Protein AF-A0A4Z2C1U1-F1 (afdb_monomer_lite)

Secondary structure (DSSP, 8-state):
------SS------PPPSTT----HHHHHHHEEEEEEEEEES-TT-TT---EEEEEEEETTEEEEESSSSTTSSPEEEEE-TT-EEEE-TTSTTEEEEE-SSTT--EEEEE-SSHHHHHHHHHHHHHHHHSPTTEEE-TTSBGGG--GGGGG-TT--EEE-TT-BPPPPHHHHHTT-

Structure (mmCIF, N/CA/C/O backbone):
data_AF-A0A4Z2C1U1-F1
#
_entry.id   AF-A0A4Z2C1U1-F1
#
loop_
_atom_site.group_PDB
_atom_site.id
_atom_site.type_symbol
_atom_site.label_atom_id
_atom_site.label_alt_id
_atom_site.label_comp_id
_atom_site.label_asym_id
_atom_site.label_entity_id
_atom_site.label_seq_id
_atom_site.pdbx_PDB_ins_code
_atom_site.Cartn_x
_atom_site.Cartn_y
_atom_site.Cartn_z
_atom_site.occupancy
_atom_site.B_iso_or_equiv
_atom_site.auth_seq_id
_atom_site.auth_comp_id
_atom_site.auth_asym_id
_atom_site.auth_atom_id
_atom_site.pdbx_PDB_model_num
ATOM 1 N N . MET A 1 1 ? -47.135 -1.973 30.453 1.00 38.72 1 MET A N 1
ATOM 2 C CA . MET A 1 1 ? -47.453 -0.617 30.953 1.00 38.72 1 MET A CA 1
ATOM 3 C C . MET A 1 1 ? -46.207 -0.054 31.611 1.00 38.72 1 MET A C 1
ATOM 5 O O . MET A 1 1 ? -45.598 -0.779 32.382 1.00 38.72 1 MET A O 1
ATOM 9 N N . GLY A 1 2 ? -45.821 1.178 31.271 1.00 34.06 2 GLY A N 1
ATOM 10 C CA . GLY A 1 2 ? -44.668 1.868 31.862 1.00 34.06 2 GLY A CA 1
ATOM 11 C C . GLY A 1 2 ? -43.799 2.594 30.833 1.00 34.06 2 GLY A C 1
ATOM 12 O O . GLY A 1 2 ? -42.614 2.307 30.728 1.00 34.06 2 GLY A O 1
ATOM 13 N N . GLY A 1 3 ? -44.389 3.486 30.031 1.00 31.33 3 GLY A N 1
ATOM 14 C CA . GLY A 1 3 ? -43.639 4.414 29.182 1.00 31.33 3 GLY A CA 1
ATOM 15 C C . GLY A 1 3 ? -43.445 5.735 29.922 1.00 31.33 3 GLY A C 1
ATOM 16 O O . GLY A 1 3 ? -44.428 6.338 30.343 1.00 31.33 3 GLY A O 1
ATOM 17 N N . ILE A 1 4 ? -42.198 6.173 30.093 1.00 37.34 4 ILE A N 1
ATOM 18 C CA . ILE A 1 4 ? -41.885 7.515 30.596 1.00 37.34 4 ILE A CA 1
ATOM 19 C C . ILE A 1 4 ? -41.702 8.423 29.375 1.00 37.34 4 ILE A C 1
ATOM 21 O O . ILE A 1 4 ? -40.728 8.297 28.634 1.00 37.34 4 ILE A O 1
ATOM 25 N N . CYS A 1 5 ? -42.669 9.313 29.151 1.00 32.84 5 CYS A N 1
ATOM 26 C CA . CYS A 1 5 ? -42.566 10.408 28.191 1.00 32.84 5 CYS A CA 1
ATOM 27 C C . CYS A 1 5 ? -41.656 11.511 28.753 1.00 32.84 5 CYS A C 1
ATOM 29 O O . CYS A 1 5 ? -41.824 11.919 29.899 1.00 32.84 5 CYS A O 1
ATOM 31 N N . SER A 1 6 ? -40.746 12.037 27.927 1.00 37.25 6 SER A N 1
ATOM 32 C CA . SER A 1 6 ? -40.061 13.314 28.169 1.00 37.25 6 SER A CA 1
ATOM 33 C C . SER A 1 6 ? -40.437 14.307 27.055 1.00 37.25 6 SER A C 1
ATOM 35 O O . SER A 1 6 ? -40.552 13.887 25.898 1.00 37.25 6 SER A O 1
ATOM 37 N N . PRO A 1 7 ? -40.685 15.595 27.360 1.00 39.44 7 PRO A N 1
ATOM 38 C CA . PRO A 1 7 ? -41.494 16.467 26.519 1.00 39.44 7 PRO A CA 1
ATOM 39 C C . PRO A 1 7 ? -40.648 17.341 25.587 1.00 39.44 7 PRO A C 1
ATOM 41 O O . PRO A 1 7 ? -40.787 18.550 25.616 1.00 39.44 7 PRO A O 1
ATOM 44 N N . HIS A 1 8 ? -39.793 16.769 24.736 1.00 40.97 8 HIS A N 1
ATOM 45 C CA . HIS A 1 8 ? -39.241 17.493 23.581 1.00 40.97 8 HIS A CA 1
ATOM 46 C C . HIS A 1 8 ? -39.009 16.522 22.417 1.00 40.97 8 HIS A C 1
ATOM 48 O O . HIS A 1 8 ? -38.215 15.587 22.501 1.00 40.97 8 HIS A O 1
ATOM 54 N N . GLY A 1 9 ? -39.764 16.729 21.335 1.00 39.53 9 GLY A N 1
ATOM 55 C CA . GLY A 1 9 ? -39.863 15.845 20.176 1.00 39.53 9 GLY A CA 1
ATOM 56 C C . GLY A 1 9 ? -38.604 15.777 19.319 1.00 39.53 9 GLY A C 1
ATOM 57 O O . GLY A 1 9 ? -38.543 16.377 18.250 1.00 39.53 9 GLY A O 1
ATOM 58 N N . GLN A 1 10 ? -37.634 14.963 19.732 1.00 34.34 10 GLN A N 1
ATOM 59 C CA . GLN A 1 10 ? -36.594 14.491 18.827 1.00 34.34 10 GLN A CA 1
ATOM 60 C C . GLN A 1 10 ? -36.245 13.036 19.141 1.00 34.34 10 GLN A C 1
ATOM 62 O O . GLN A 1 10 ? -35.564 12.733 20.120 1.00 34.34 10 GLN A O 1
ATOM 67 N N . GLN A 1 11 ? -36.720 12.116 18.295 1.00 30.92 11 GLN A N 1
ATOM 68 C CA . GLN A 1 11 ? -36.256 10.730 18.275 1.00 30.92 11 GLN A CA 1
ATOM 69 C C . GLN A 1 11 ? -34.765 10.721 17.912 1.00 30.92 11 GLN A C 1
ATOM 71 O O . GLN A 1 11 ? -34.387 10.636 16.745 1.00 30.92 11 GLN A O 1
ATOM 76 N N . ARG A 1 12 ? -33.883 10.795 18.913 1.00 36.25 12 ARG A N 1
ATOM 77 C CA . ARG A 1 12 ? -32.536 10.249 18.752 1.00 36.25 12 ARG A CA 1
ATOM 78 C C . ARG A 1 12 ? -32.680 8.740 18.748 1.00 36.25 12 ARG A C 1
ATOM 80 O O . ARG A 1 12 ? -32.870 8.126 19.794 1.00 36.25 12 ARG A O 1
ATOM 87 N N . ILE A 1 13 ? -32.566 8.149 17.565 1.00 38.00 13 ILE A N 1
ATOM 88 C CA . ILE A 1 13 ? -32.239 6.733 17.431 1.00 38.00 13 ILE A CA 1
ATOM 89 C C . ILE A 1 13 ? -30.833 6.572 18.019 1.00 38.00 13 ILE A C 1
ATOM 91 O O . ILE A 1 13 ? -29.828 6.753 17.332 1.00 38.00 13 ILE A O 1
ATOM 95 N N . TYR A 1 14 ? -30.752 6.290 19.318 1.00 33.12 14 TYR A N 1
ATOM 96 C CA . TYR A 1 14 ? -29.542 5.747 19.913 1.00 33.12 14 TYR A CA 1
ATOM 97 C C . TYR A 1 14 ? -29.357 4.363 19.297 1.00 33.12 14 TYR A C 1
ATOM 99 O O . TYR A 1 14 ? -30.070 3.422 19.641 1.00 33.12 14 TYR A O 1
ATOM 107 N N . ARG A 1 15 ? -28.437 4.243 18.332 1.00 39.38 15 ARG A N 1
ATOM 108 C CA . ARG A 1 15 ? -27.955 2.924 17.916 1.00 39.38 15 ARG A CA 1
ATOM 109 C C . ARG A 1 15 ? -27.355 2.266 19.164 1.00 39.38 15 ARG A C 1
ATOM 111 O O . ARG A 1 15 ? -26.484 2.891 19.775 1.00 39.38 15 ARG A O 1
ATOM 118 N N . PRO A 1 16 ? -27.814 1.069 19.567 1.00 39.47 16 PRO A N 1
ATOM 119 C CA . PRO A 1 16 ? -27.217 0.345 20.679 1.00 39.47 16 PRO A CA 1
ATOM 120 C C . PRO A 1 16 ? -25.711 0.216 20.446 1.00 39.47 16 PRO A C 1
ATOM 122 O O . PRO A 1 16 ? -25.277 -0.063 19.327 1.00 39.47 16 PRO A O 1
ATOM 125 N N . GLY A 1 17 ? -24.944 0.522 21.491 1.00 42.03 17 GLY A N 1
ATOM 126 C CA . GLY A 1 17 ? -23.507 0.738 21.431 1.00 42.03 17 GLY A CA 1
ATOM 127 C C . GLY A 1 17 ? -22.739 -0.3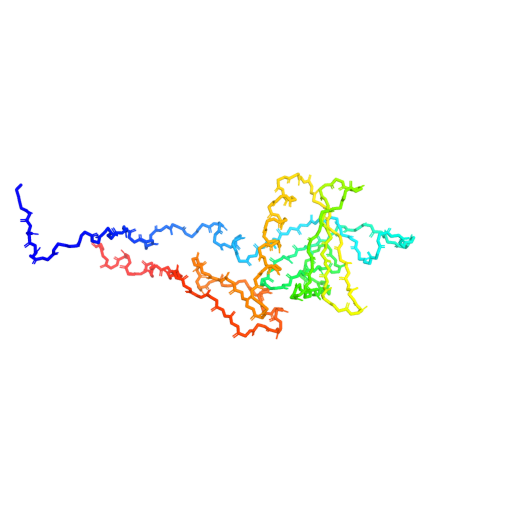99 20.765 1.00 42.03 17 GLY A C 1
ATOM 128 O O . GLY A 1 17 ? -23.010 -1.577 20.967 1.00 42.03 17 GLY A O 1
ATOM 129 N N . GLU A 1 18 ? -21.693 -0.023 20.035 1.00 47.91 18 GLU A N 1
ATOM 130 C CA . GLU A 1 18 ? -20.644 -0.925 19.546 1.00 47.91 18 GLU A CA 1
ATOM 131 C C . GLU A 1 18 ? -19.746 -1.457 20.686 1.00 47.91 18 GLU A C 1
ATOM 133 O O . GLU A 1 18 ? -18.697 -2.044 20.439 1.00 47.91 18 GLU A O 1
ATOM 138 N N . ALA A 1 19 ? -20.151 -1.276 21.946 1.00 42.94 19 ALA A N 1
ATOM 139 C CA . ALA A 1 19 ? -19.503 -1.844 23.117 1.00 42.94 19 ALA A CA 1
ATOM 140 C C . ALA A 1 19 ? -19.968 -3.298 23.290 1.00 42.94 19 ALA A C 1
ATOM 142 O O . ALA A 1 19 ? -20.989 -3.561 23.922 1.00 42.94 19 ALA A O 1
ATOM 143 N N . GLY A 1 20 ? -19.241 -4.242 22.688 1.00 39.19 20 GLY A N 1
ATOM 144 C CA . GLY A 1 20 ? -19.484 -5.675 22.897 1.00 39.19 20 GLY A CA 1
ATOM 145 C C . GLY A 1 20 ? -19.298 -6.584 21.685 1.00 39.19 20 GLY A C 1
ATOM 146 O O . GLY A 1 20 ? -19.520 -7.786 21.807 1.00 39.19 20 GLY A O 1
ATOM 147 N N . LYS A 1 21 ? -18.885 -6.070 20.518 1.00 42.62 21 LYS A N 1
ATOM 148 C CA . LYS A 1 21 ? -18.488 -6.968 19.425 1.00 42.62 21 LYS A CA 1
ATOM 149 C C . LYS A 1 21 ? -17.147 -7.626 19.782 1.00 42.62 21 LYS A C 1
ATOM 151 O O . LYS A 1 21 ? -16.226 -6.904 20.168 1.00 42.62 21 LYS A O 1
ATOM 156 N N . PRO A 1 22 ? -17.023 -8.964 19.686 1.00 42.53 22 PRO A N 1
ATOM 157 C CA . PRO A 1 22 ? -15.759 -9.646 19.931 1.00 42.53 22 PRO A CA 1
ATOM 158 C C . PRO A 1 22 ? -14.682 -9.084 19.004 1.00 42.53 22 PRO A C 1
ATOM 160 O O . PRO A 1 22 ? -14.979 -8.654 17.889 1.00 42.53 22 PRO A O 1
ATOM 163 N N . GLN A 1 23 ? -13.442 -9.084 19.487 1.00 50.53 23 GLN A N 1
ATOM 164 C CA . GLN A 1 23 ? -12.251 -8.660 18.760 1.00 50.53 23 GLN A CA 1
ATOM 165 C C . GLN A 1 23 ? -12.163 -9.436 17.435 1.00 50.53 23 GLN A C 1
ATOM 167 O O . GLN A 1 23 ? -11.704 -10.575 17.400 1.00 50.53 23 GLN A O 1
ATOM 172 N N . SER A 1 24 ? -12.700 -8.870 16.351 1.00 50.03 24 SER A N 1
ATOM 173 C CA . SER A 1 24 ? -12.773 -9.572 15.072 1.00 50.03 24 SER A CA 1
ATOM 174 C C . SER A 1 24 ? -11.470 -9.359 14.308 1.00 50.03 24 SER A C 1
ATOM 176 O O . SER A 1 24 ? -10.895 -8.266 14.317 1.00 50.03 24 SER A O 1
ATOM 178 N N . ILE A 1 25 ? -11.005 -10.408 13.628 1.00 51.59 25 ILE A N 1
ATOM 179 C CA . ILE A 1 25 ? -9.881 -10.375 12.677 1.00 51.59 25 ILE A CA 1
ATOM 180 C C . ILE A 1 25 ? -10.037 -9.199 11.692 1.00 51.59 25 ILE A C 1
ATOM 182 O O . ILE A 1 25 ? -9.052 -8.560 11.328 1.00 51.59 25 ILE A O 1
ATOM 186 N N . GLU A 1 26 ? -11.278 -8.826 11.364 1.00 55.34 26 GLU A N 1
ATOM 187 C CA . GLU A 1 26 ? -11.619 -7.688 10.504 1.00 55.34 26 GLU A CA 1
ATOM 188 C C . GLU A 1 26 ? -11.056 -6.353 11.023 1.00 55.34 26 GLU A C 1
ATOM 190 O O . GLU A 1 26 ? -10.735 -5.476 10.225 1.00 55.34 26 GLU A O 1
ATOM 195 N N . SER A 1 27 ? -10.893 -6.177 12.340 1.00 59.25 27 SER A N 1
ATOM 196 C CA . SER A 1 27 ? -10.304 -4.955 12.907 1.00 59.25 27 SER A CA 1
ATOM 197 C C . SER A 1 27 ? -8.823 -4.794 12.547 1.00 59.25 27 SER A C 1
ATOM 199 O O . SER A 1 27 ? -8.395 -3.688 12.226 1.00 59.25 27 SER A O 1
ATOM 201 N N . SER A 1 28 ? -8.053 -5.889 12.512 1.00 61.41 28 SER A N 1
ATOM 202 C CA . SER A 1 28 ? -6.645 -5.869 12.091 1.00 61.41 28 SER A CA 1
ATOM 203 C C . SER A 1 28 ? -6.523 -5.667 10.579 1.00 61.41 28 SER A C 1
ATOM 205 O O . SER A 1 28 ? -5.704 -4.871 10.116 1.00 61.41 28 SER A O 1
ATOM 207 N N . GLU A 1 29 ? -7.407 -6.312 9.813 1.00 69.06 29 GLU A N 1
ATOM 208 C CA . GLU A 1 29 ? -7.462 -6.209 8.350 1.00 69.06 29 GLU A CA 1
ATOM 209 C C . GLU A 1 29 ? -7.813 -4.803 7.847 1.00 69.06 29 GLU A C 1
ATOM 211 O O . GLU A 1 29 ? -7.470 -4.446 6.720 1.00 69.06 29 GLU A O 1
ATOM 216 N N . ARG A 1 30 ? -8.472 -3.993 8.685 1.00 72.56 30 ARG A N 1
ATOM 217 C CA . ARG A 1 30 ? -8.756 -2.581 8.404 1.00 72.56 30 ARG A CA 1
ATOM 218 C C . ARG A 1 30 ? -7.530 -1.685 8.491 1.00 72.56 30 ARG A C 1
ATOM 220 O O . ARG A 1 30 ? -7.480 -0.682 7.782 1.00 72.56 30 ARG A O 1
ATOM 227 N N . VAL A 1 31 ? -6.571 -2.027 9.352 1.00 79.19 31 VAL A N 1
ATOM 228 C CA . VAL A 1 31 ? -5.385 -1.195 9.605 1.00 79.19 31 VAL A CA 1
ATOM 229 C C . VAL A 1 31 ? -4.204 -1.626 8.739 1.00 79.19 31 VAL A C 1
ATOM 231 O O . VAL A 1 31 ? -3.431 -0.780 8.285 1.00 79.19 31 VAL A O 1
ATOM 234 N N . GLN A 1 32 ? -4.074 -2.929 8.471 1.00 89.94 32 GLN A N 1
ATOM 235 C CA . GLN A 1 32 ? -3.054 -3.452 7.571 1.00 89.94 32 GLN A CA 1
ATOM 236 C C . GLN A 1 32 ? -3.535 -4.655 6.757 1.00 89.94 32 GLN A C 1
ATOM 238 O O . GLN A 1 32 ? -4.313 -5.484 7.224 1.00 89.94 32 GLN A O 1
ATOM 243 N N . LEU A 1 33 ? -2.978 -4.802 5.557 1.00 93.88 33 LEU A N 1
ATOM 244 C CA . LEU A 1 33 ? -2.986 -6.059 4.814 1.00 93.88 33 LEU A CA 1
ATOM 245 C C . LEU A 1 33 ? -1.588 -6.662 4.829 1.00 93.88 33 LEU A C 1
ATOM 247 O O . LEU A 1 33 ? -0.594 -5.941 4.790 1.00 93.88 33 LEU A O 1
ATOM 251 N N . SER A 1 34 ? -1.503 -7.986 4.875 1.00 93.38 34 SER A N 1
ATOM 252 C CA . SER A 1 34 ? -0.234 -8.705 4.925 1.00 93.38 34 SER A CA 1
ATOM 253 C C . SER A 1 34 ? -0.374 -10.055 4.232 1.00 93.38 34 SER A C 1
ATOM 255 O O . SER A 1 34 ? -1.401 -10.713 4.379 1.00 93.38 34 SER A O 1
ATOM 257 N N . GLY A 1 35 ? 0.640 -10.468 3.476 1.00 93.56 35 GLY A N 1
ATOM 258 C CA . GLY A 1 35 ? 0.664 -11.767 2.804 1.00 93.56 35 GLY A CA 1
ATOM 259 C C . GLY A 1 35 ? 1.967 -12.016 2.049 1.00 93.56 35 GLY A C 1
ATOM 260 O O . GLY A 1 35 ? 2.784 -11.111 1.874 1.00 93.56 35 GLY A O 1
ATOM 261 N N . THR A 1 36 ? 2.183 -13.256 1.610 1.00 94.69 36 THR A N 1
ATOM 262 C CA . THR A 1 36 ? 3.387 -13.637 0.862 1.00 94.69 36 THR A CA 1
ATOM 263 C C . THR A 1 36 ? 3.075 -13.801 -0.625 1.00 94.69 36 THR A C 1
ATOM 265 O O . THR A 1 36 ? 2.483 -14.804 -1.028 1.00 94.69 36 THR A O 1
ATOM 268 N N . TYR A 1 37 ? 3.567 -12.877 -1.451 1.00 95.06 37 TYR A N 1
ATOM 269 C CA . TYR A 1 37 ? 3.218 -12.768 -2.873 1.00 95.06 37 TYR A CA 1
ATOM 270 C C . TYR A 1 37 ? 4.447 -12.734 -3.774 1.00 95.06 37 TYR A C 1
ATOM 272 O O . TYR A 1 37 ? 5.569 -12.516 -3.314 1.00 95.06 37 TYR A O 1
ATOM 280 N N . ASN A 1 38 ? 4.242 -12.926 -5.077 1.00 94.06 38 ASN A N 1
ATOM 281 C CA . ASN A 1 38 ? 5.295 -12.706 -6.061 1.00 94.06 38 ASN A CA 1
ATOM 282 C C . ASN A 1 38 ? 5.489 -11.204 -6.279 1.00 94.06 38 ASN A C 1
ATOM 284 O O . ASN A 1 38 ? 4.552 -10.492 -6.636 1.00 94.06 38 ASN A O 1
ATOM 288 N N . VAL A 1 39 ? 6.719 -10.729 -6.091 1.00 93.50 39 VAL A N 1
ATOM 289 C CA . VAL A 1 39 ? 7.075 -9.313 -6.169 1.00 93.50 39 VAL A CA 1
ATOM 290 C C . VAL A 1 39 ? 8.210 -9.093 -7.159 1.00 93.50 39 VAL A C 1
ATOM 292 O O . VAL A 1 39 ? 9.155 -9.882 -7.224 1.00 93.50 39 VAL A O 1
ATOM 295 N N . ARG A 1 40 ? 8.148 -7.988 -7.901 1.00 90.88 40 ARG A N 1
ATOM 296 C CA . ARG A 1 40 ? 9.283 -7.440 -8.659 1.00 90.88 40 ARG A CA 1
ATOM 297 C C . ARG A 1 40 ? 9.422 -5.942 -8.394 1.00 90.88 40 ARG A C 1
ATOM 299 O O . ARG A 1 40 ? 8.422 -5.244 -8.224 1.00 90.88 40 ARG A O 1
ATOM 306 N N . LYS A 1 41 ? 10.658 -5.444 -8.392 1.00 90.38 41 LYS A N 1
ATOM 307 C CA . LYS A 1 41 ? 10.979 -4.017 -8.247 1.00 90.38 41 LYS A CA 1
ATOM 308 C C . LYS A 1 41 ? 11.396 -3.430 -9.595 1.00 90.38 41 LYS A C 1
ATOM 310 O O . LYS A 1 41 ? 12.092 -4.089 -10.355 1.00 90.38 41 LYS A O 1
ATOM 315 N N . GLY A 1 42 ? 11.045 -2.174 -9.852 1.00 85.38 42 GLY A N 1
ATOM 316 C CA . GLY A 1 42 ? 11.490 -1.428 -11.029 1.00 85.38 42 GLY A CA 1
ATOM 317 C C . GLY A 1 42 ? 10.593 -1.635 -12.247 1.00 85.38 42 GLY A C 1
ATOM 318 O O . GLY A 1 42 ? 9.594 -2.340 -12.188 1.00 85.38 42 GLY A O 1
ATOM 319 N N . LYS A 1 43 ? 10.917 -0.979 -13.364 1.00 73.25 43 LYS A N 1
ATOM 320 C CA . LYS A 1 43 ? 10.042 -0.917 -14.547 1.00 73.25 43 LYS A CA 1
ATOM 321 C C . LYS A 1 43 ? 9.872 -2.288 -15.215 1.00 73.25 43 LYS A C 1
ATOM 323 O O . LYS A 1 43 ? 10.836 -3.034 -15.369 1.00 73.25 43 LYS A O 1
ATOM 328 N N . LEU A 1 44 ? 8.659 -2.582 -15.688 1.00 67.19 44 LEU A N 1
ATOM 329 C CA . LEU A 1 44 ? 8.317 -3.852 -16.346 1.00 67.19 44 LEU A CA 1
ATOM 330 C C . LEU A 1 44 ? 9.148 -4.147 -17.614 1.00 67.19 44 LEU A C 1
ATOM 33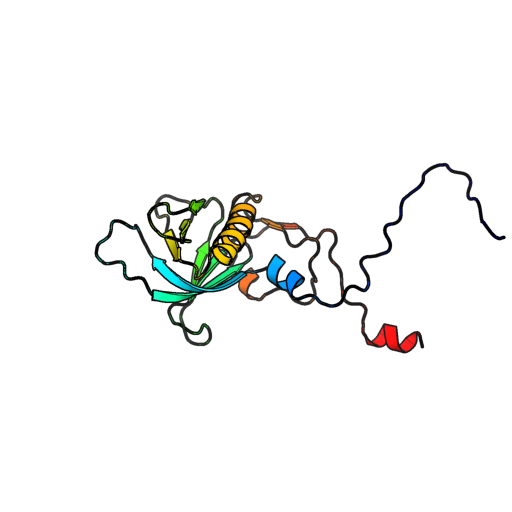2 O O . LEU A 1 44 ? 9.320 -5.302 -17.972 1.00 67.19 44 LEU A O 1
ATOM 336 N N . GLN A 1 45 ? 9.683 -3.120 -18.275 1.00 64.62 45 GLN A N 1
ATOM 337 C CA . GLN A 1 45 ? 10.458 -3.262 -19.515 1.00 64.62 45 GLN A CA 1
ATOM 338 C C . GLN A 1 45 ? 11.937 -3.630 -19.292 1.00 64.62 45 GLN A C 1
ATOM 340 O O . GLN A 1 45 ? 12.663 -3.818 -20.263 1.00 64.62 45 GLN A O 1
ATOM 345 N N . LEU A 1 46 ? 12.411 -3.700 -18.042 1.00 61.84 46 LEU A N 1
ATOM 346 C CA . LEU A 1 46 ? 13.823 -3.965 -17.767 1.00 61.84 46 LEU A CA 1
ATOM 347 C C . LEU A 1 46 ? 14.115 -5.479 -17.752 1.00 61.84 46 LEU A C 1
ATOM 349 O O . LEU A 1 46 ? 13.453 -6.213 -17.014 1.00 61.84 46 LEU A O 1
ATOM 353 N N . PRO A 1 47 ? 15.143 -5.946 -18.487 1.00 55.62 47 PRO A N 1
ATOM 354 C CA . PRO A 1 47 ? 15.432 -7.371 -18.685 1.00 55.62 47 PRO A CA 1
ATOM 355 C C . PRO A 1 47 ? 15.941 -8.108 -17.433 1.00 55.62 47 PRO A C 1
ATOM 357 O O . PRO A 1 47 ? 15.995 -9.332 -17.420 1.00 55.62 47 PRO A O 1
ATOM 360 N N . VAL A 1 48 ? 16.293 -7.386 -16.365 1.00 57.88 48 VAL A N 1
ATOM 361 C CA . VAL A 1 48 ? 16.902 -7.945 -15.140 1.00 57.88 48 VAL A CA 1
ATOM 362 C C . VAL A 1 48 ? 15.853 -8.290 -14.064 1.00 57.88 48 VAL A C 1
ATOM 364 O O . VAL A 1 48 ? 16.170 -8.870 -13.026 1.00 57.88 48 VAL A O 1
ATOM 367 N N . ASN A 1 49 ? 14.577 -7.954 -14.281 1.00 64.44 49 ASN A N 1
ATOM 368 C CA . ASN A 1 49 ? 13.568 -8.016 -13.222 1.00 64.44 49 ASN A CA 1
ATOM 369 C C . ASN A 1 49 ? 12.947 -9.411 -13.067 1.00 64.44 49 ASN A C 1
ATOM 371 O O . ASN A 1 49 ? 12.011 -9.783 -13.774 1.00 64.44 49 ASN A O 1
ATOM 375 N N . ARG A 1 50 ? 13.434 -10.161 -12.072 1.00 81.62 50 ARG A N 1
ATOM 376 C CA . ARG A 1 50 ? 12.898 -11.470 -11.673 1.00 81.62 50 ARG A CA 1
ATOM 377 C C . ARG A 1 50 ? 11.799 -11.334 -10.613 1.00 81.62 50 ARG A C 1
ATOM 379 O O . ARG A 1 50 ? 11.981 -10.668 -9.594 1.00 81.62 50 ARG A O 1
ATOM 386 N N . TRP A 1 51 ? 10.677 -12.018 -10.828 1.00 89.50 51 TRP A N 1
ATOM 387 C CA . TRP A 1 51 ? 9.642 -12.204 -9.810 1.00 89.50 51 TRP A CA 1
ATOM 388 C C . TRP A 1 51 ? 10.160 -13.078 -8.672 1.00 89.50 51 TRP A C 1
ATOM 390 O O . TRP A 1 51 ? 10.727 -14.144 -8.914 1.00 89.50 51 TRP A O 1
ATOM 400 N N . THR A 1 52 ? 9.952 -12.640 -7.434 1.00 91.12 52 THR A N 1
ATOM 401 C CA . THR A 1 52 ? 10.375 -13.397 -6.256 1.00 91.12 52 THR A CA 1
ATOM 402 C C . THR A 1 52 ? 9.303 -13.378 -5.178 1.00 91.12 52 THR A C 1
ATOM 404 O O . THR A 1 52 ? 8.706 -12.336 -4.920 1.00 91.12 52 THR A O 1
ATOM 407 N N . ARG A 1 53 ? 9.076 -14.515 -4.516 1.00 92.31 53 ARG A N 1
ATOM 408 C CA . ARG A 1 53 ? 8.097 -14.625 -3.432 1.00 92.31 53 ARG A CA 1
ATOM 409 C C . ARG A 1 53 ? 8.610 -13.929 -2.163 1.00 92.31 53 ARG A C 1
ATOM 411 O O . ARG A 1 53 ? 9.689 -14.272 -1.669 1.00 92.31 53 ARG A O 1
ATOM 418 N N . ARG A 1 54 ? 7.871 -12.929 -1.673 1.00 93.00 54 ARG A N 1
ATOM 419 C CA . ARG A 1 54 ? 8.236 -12.050 -0.548 1.00 93.00 54 ARG A CA 1
ATOM 420 C C . ARG A 1 54 ? 7.049 -11.793 0.362 1.00 93.00 54 ARG A C 1
ATOM 422 O O . ARG A 1 54 ? 5.917 -11.747 -0.111 1.00 93.00 54 ARG A O 1
ATOM 429 N N . GLN A 1 55 ? 7.327 -11.559 1.642 1.00 93.81 55 GLN A N 1
ATOM 430 C CA . GLN A 1 55 ? 6.345 -10.957 2.533 1.00 93.81 55 GLN A CA 1
ATOM 431 C C . GLN A 1 55 ? 6.085 -9.509 2.107 1.00 93.81 55 GLN A C 1
ATOM 433 O O . GLN A 1 55 ? 7.028 -8.730 1.933 1.00 93.81 55 GLN A O 1
ATOM 438 N N . VAL A 1 56 ? 4.811 -9.164 1.958 1.00 95.56 56 VAL A N 1
ATOM 439 C CA . VAL A 1 56 ? 4.329 -7.832 1.599 1.00 95.56 56 VAL A CA 1
ATOM 440 C C . VAL A 1 56 ? 3.329 -7.386 2.649 1.00 95.56 56 VAL A C 1
ATOM 442 O O . VAL A 1 56 ? 2.456 -8.154 3.047 1.00 95.56 56 VAL A O 1
ATOM 445 N N . ILE A 1 57 ? 3.457 -6.139 3.084 1.00 94.81 57 ILE A N 1
ATOM 446 C CA . ILE A 1 57 ? 2.577 -5.514 4.063 1.00 94.81 57 ILE A CA 1
ATOM 447 C C . ILE A 1 57 ? 2.144 -4.161 3.505 1.00 94.81 57 ILE A C 1
ATOM 449 O O . ILE A 1 57 ? 2.976 -3.383 3.049 1.00 94.81 57 ILE A O 1
ATOM 453 N N . LEU A 1 58 ? 0.851 -3.876 3.541 1.00 94.50 58 LEU A N 1
ATOM 454 C CA . LEU A 1 58 ? 0.289 -2.559 3.268 1.00 94.50 58 LEU A CA 1
ATOM 455 C C . LEU A 1 58 ? -0.248 -2.013 4.588 1.00 94.50 58 LEU A C 1
ATOM 457 O O . LEU A 1 58 ? -1.200 -2.570 5.126 1.00 94.50 58 LEU A O 1
ATOM 461 N N . CYS A 1 59 ? 0.371 -0.965 5.125 1.00 91.88 59 CYS A N 1
ATOM 462 C CA . CYS A 1 59 ? 0.021 -0.415 6.434 1.00 91.88 59 CYS A CA 1
ATOM 463 C C . CYS A 1 59 ? 0.282 1.093 6.469 1.00 91.88 59 CYS A C 1
ATOM 465 O O . CYS A 1 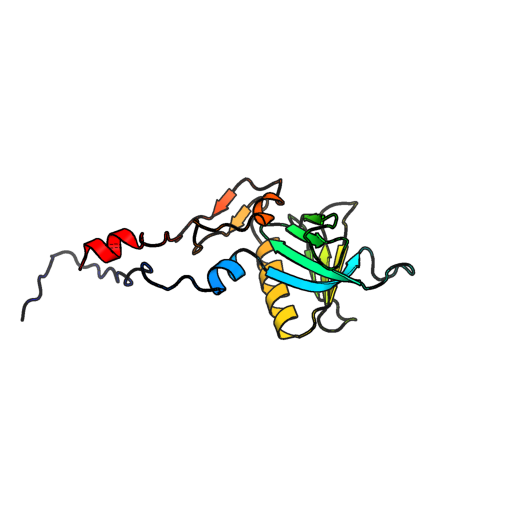59 ? 1.299 1.560 5.955 1.00 91.88 59 CYS A O 1
ATOM 467 N N . GLY A 1 60 ? -0.619 1.854 7.097 1.00 88.75 60 GLY A N 1
ATOM 468 C CA . GLY A 1 60 ? -0.502 3.311 7.175 1.00 88.75 60 GLY A CA 1
ATOM 469 C C . GLY A 1 60 ? -0.544 3.955 5.792 1.00 88.75 60 GLY A C 1
ATOM 470 O O . GLY A 1 60 ? -1.578 3.915 5.135 1.00 88.75 60 GLY A O 1
ATOM 471 N N . THR A 1 61 ? 0.575 4.528 5.355 1.00 89.25 61 THR A N 1
ATOM 472 C CA . THR A 1 61 ? 0.756 5.110 4.012 1.00 89.25 61 THR A CA 1
ATOM 473 C C . THR A 1 61 ? 1.882 4.442 3.224 1.00 89.25 61 THR A C 1
ATOM 475 O O . THR A 1 61 ? 2.397 5.001 2.254 1.00 89.25 61 THR A O 1
ATOM 478 N N . CYS A 1 62 ? 2.285 3.238 3.630 1.00 93.44 62 CYS A N 1
ATOM 479 C CA . CYS A 1 62 ? 3.457 2.557 3.101 1.00 93.44 62 CYS A CA 1
ATOM 480 C C . CYS A 1 62 ? 3.120 1.156 2.582 1.00 93.44 62 CYS A C 1
ATOM 482 O O . CYS A 1 62 ? 2.368 0.398 3.201 1.00 93.44 62 CYS A O 1
ATOM 484 N N . LEU A 1 63 ? 3.765 0.781 1.477 1.00 96.06 63 LEU A N 1
ATOM 485 C CA . LEU A 1 63 ? 3.960 -0.617 1.109 1.00 96.06 63 LEU A CA 1
ATOM 486 C C . LEU A 1 63 ? 5.322 -1.066 1.643 1.00 96.06 63 LEU A C 1
ATOM 488 O O . LEU A 1 63 ? 6.342 -0.439 1.368 1.00 96.06 63 LEU A O 1
ATOM 492 N N . ILE A 1 64 ? 5.356 -2.165 2.378 1.00 95.25 64 ILE A N 1
ATOM 493 C CA . ILE A 1 64 ? 6.566 -2.712 2.978 1.00 95.25 64 ILE A CA 1
ATOM 494 C C . ILE A 1 64 ? 6.808 -4.091 2.371 1.00 95.25 64 ILE A C 1
ATOM 496 O O . ILE A 1 64 ? 5.933 -4.955 2.393 1.00 95.25 64 ILE A O 1
ATOM 500 N N . VAL A 1 65 ? 7.998 -4.302 1.819 1.00 94.50 65 VAL A N 1
ATOM 501 C CA . VAL A 1 65 ? 8.387 -5.552 1.158 1.00 94.50 65 VAL A CA 1
ATOM 502 C C . VAL A 1 65 ? 9.635 -6.096 1.836 1.00 94.50 65 VAL A C 1
ATOM 504 O O . VAL A 1 65 ? 10.665 -5.423 1.873 1.00 94.50 65 VAL A O 1
ATOM 507 N N . SER A 1 66 ? 9.570 -7.316 2.362 1.00 91.06 66 SER A N 1
ATOM 508 C CA . SER A 1 66 ? 10.757 -7.964 2.924 1.00 91.06 66 SER A CA 1
ATOM 509 C C . SER A 1 66 ? 11.757 -8.339 1.828 1.00 91.06 66 SER A C 1
ATOM 511 O O . SER A 1 66 ? 11.373 -8.693 0.713 1.00 91.06 66 SER A O 1
ATOM 513 N N . SER A 1 67 ? 13.055 -8.286 2.130 1.00 80.12 67 SER A N 1
ATOM 514 C CA . SER A 1 67 ? 14.114 -8.747 1.228 1.00 80.12 67 SER A CA 1
ATOM 515 C C . SER A 1 67 ? 14.206 -10.272 1.149 1.00 80.12 67 SER A C 1
ATOM 517 O O . SER A 1 67 ? 14.781 -10.789 0.191 1.00 80.12 67 SER A O 1
ATOM 519 N N . VAL A 1 68 ? 13.649 -10.996 2.126 1.00 72.62 68 VAL A N 1
ATOM 520 C CA . VAL A 1 68 ? 13.632 -12.466 2.197 1.00 72.62 68 VAL A CA 1
ATOM 521 C C . VAL A 1 68 ? 12.196 -12.977 2.380 1.00 72.62 68 VAL A C 1
ATOM 523 O O . VAL A 1 68 ? 11.250 -12.193 2.449 1.00 72.62 68 VAL A O 1
ATOM 526 N N . LYS A 1 69 ? 11.996 -14.299 2.344 1.00 63.94 69 LYS A N 1
ATOM 527 C CA . LYS A 1 69 ? 10.652 -14.902 2.366 1.00 63.94 69 LYS A CA 1
ATOM 528 C C . LYS A 1 69 ? 9.937 -14.697 3.713 1.00 63.94 69 LYS A C 1
ATOM 530 O O . LYS A 1 69 ? 8.736 -14.461 3.704 1.00 63.94 69 LYS A O 1
ATOM 535 N N . GLU A 1 70 ? 10.671 -14.724 4.827 1.00 60.31 70 GLU A N 1
ATOM 536 C CA . GLU A 1 70 ? 10.143 -14.562 6.189 1.00 60.31 70 GLU A CA 1
ATOM 537 C C . GLU A 1 70 ? 10.735 -13.315 6.859 1.00 60.31 70 GLU A C 1
ATOM 539 O O . GLU A 1 70 ? 11.946 -13.115 6.898 1.00 60.31 70 GLU A O 1
ATOM 544 N N . SER A 1 71 ? 9.871 -12.437 7.368 1.00 56.69 71 SER A N 1
ATOM 545 C CA . SER A 1 71 ? 10.213 -11.055 7.732 1.00 56.69 71 SER A CA 1
ATOM 546 C C . SER A 1 71 ? 11.151 -10.893 8.931 1.00 56.69 71 SER A C 1
ATOM 548 O O . SER A 1 71 ? 11.667 -9.799 9.129 1.00 56.69 71 SER A O 1
ATOM 550 N N . GLN A 1 72 ? 11.374 -11.937 9.735 1.00 56.91 72 GLN A N 1
ATOM 551 C CA . GLN A 1 72 ? 12.061 -11.819 11.030 1.00 56.91 72 GLN A CA 1
ATOM 552 C C . GLN A 1 72 ? 13.588 -11.653 10.910 1.00 56.91 72 GLN A C 1
ATOM 554 O O . GLN A 1 72 ? 14.234 -11.268 11.877 1.00 56.91 72 GLN A O 1
ATOM 559 N N . THR A 1 73 ? 14.169 -11.901 9.731 1.00 59.31 73 THR A N 1
ATOM 560 C CA . THR A 1 73 ? 15.631 -11.889 9.521 1.00 59.31 73 THR A CA 1
ATOM 561 C C . THR A 1 73 ? 16.089 -11.042 8.326 1.00 59.31 73 THR A C 1
ATOM 563 O O . THR A 1 73 ? 17.289 -10.901 8.094 1.00 59.31 73 THR A O 1
ATOM 566 N N . GLY A 1 74 ? 15.162 -10.465 7.551 1.00 64.81 74 GLY A N 1
ATOM 567 C CA . GLY A 1 74 ? 15.466 -9.740 6.311 1.00 64.81 74 GLY A CA 1
ATOM 568 C C . GLY A 1 74 ? 15.338 -8.221 6.405 1.00 64.81 74 GLY A C 1
ATOM 569 O O . GLY A 1 74 ? 14.542 -7.687 7.173 1.00 64.81 74 GLY A O 1
ATOM 570 N N . LYS A 1 75 ? 16.069 -7.510 5.539 1.00 83.25 75 LYS A N 1
ATOM 571 C CA . LYS A 1 75 ? 15.923 -6.062 5.345 1.00 83.25 75 LYS A CA 1
ATOM 572 C C . LYS A 1 75 ? 14.533 -5.751 4.789 1.00 83.25 75 LYS A C 1
ATOM 574 O O . LYS A 1 75 ? 14.131 -6.300 3.767 1.00 83.25 75 LYS A O 1
ATOM 579 N N . MET A 1 76 ? 13.818 -4.824 5.413 1.00 89.56 76 MET A N 1
ATOM 580 C CA . MET A 1 76 ? 12.542 -4.340 4.886 1.00 89.56 76 MET A CA 1
ATOM 581 C C . MET A 1 76 ? 12.779 -3.169 3.929 1.00 89.56 76 MET A C 1
ATOM 583 O O . MET A 1 76 ? 13.533 -2.241 4.223 1.00 89.56 76 MET A O 1
ATOM 587 N N . HIS A 1 77 ? 12.131 -3.211 2.770 1.00 92.00 77 HIS A N 1
ATOM 588 C CA . HIS A 1 77 ? 12.044 -2.090 1.847 1.00 92.00 77 HIS A CA 1
ATOM 589 C C . HIS A 1 77 ? 10.721 -1.370 2.070 1.00 92.00 77 HIS A C 1
ATOM 591 O O . HIS A 1 77 ? 9.661 -1.961 1.881 1.00 92.00 77 HIS A O 1
ATOM 597 N N . ILE A 1 78 ? 10.796 -0.099 2.448 1.00 93.69 78 ILE A N 1
ATOM 598 C CA . ILE A 1 78 ? 9.631 0.743 2.715 1.00 93.69 78 ILE A CA 1
ATOM 599 C C . ILE A 1 78 ? 9.423 1.636 1.493 1.00 93.69 78 ILE A C 1
ATOM 601 O O . ILE A 1 78 ? 10.315 2.394 1.112 1.00 93.69 78 ILE A O 1
ATOM 605 N N . LEU A 1 79 ? 8.265 1.506 0.855 1.00 94.62 79 LEU A N 1
ATOM 606 C CA . LEU A 1 79 ? 7.834 2.331 -0.261 1.00 94.62 79 LEU A CA 1
ATOM 607 C C . LEU A 1 79 ? 6.721 3.272 0.227 1.00 94.62 79 LEU A C 1
ATOM 609 O O . LEU A 1 79 ? 5.599 2.802 0.442 1.00 94.62 79 LEU A O 1
ATOM 613 N N . PRO A 1 80 ? 6.992 4.580 0.381 1.00 92.94 80 PRO A N 1
ATOM 614 C CA . PRO A 1 80 ? 5.950 5.541 0.711 1.00 92.94 80 PRO A CA 1
ATOM 615 C C . PRO A 1 80 ? 4.986 5.681 -0.471 1.00 92.94 80 PRO A C 1
ATOM 617 O O . PRO A 1 80 ? 5.407 5.844 -1.619 1.00 92.94 80 PRO A O 1
ATOM 620 N N . LEU A 1 81 ? 3.687 5.613 -0.187 1.00 92.62 81 LEU A N 1
ATOM 621 C CA . LEU A 1 81 ? 2.616 5.740 -1.177 1.00 92.62 81 LEU A CA 1
ATOM 622 C C . LEU A 1 81 ? 1.928 7.111 -1.142 1.00 92.62 81 LEU A C 1
ATOM 624 O O . LEU A 1 81 ? 1.030 7.357 -1.945 1.00 92.62 81 LEU A O 1
ATOM 628 N N . ILE A 1 82 ? 2.345 8.019 -0.256 1.00 88.19 82 ILE A N 1
ATOM 629 C CA . ILE A 1 82 ? 1.835 9.394 -0.224 1.00 88.19 82 ILE A CA 1
ATOM 630 C C . ILE A 1 82 ? 2.146 10.110 -1.536 1.00 88.19 82 ILE A C 1
ATOM 632 O O . ILE A 1 82 ? 3.281 10.113 -2.011 1.00 88.19 82 ILE A O 1
ATOM 636 N N . GLY A 1 83 ? 1.097 10.667 -2.151 1.00 86.81 83 GLY A N 1
ATOM 637 C CA . GLY A 1 83 ? 1.157 11.254 -3.495 1.00 86.81 83 GLY A CA 1
ATOM 638 C C . GLY A 1 83 ? 1.514 10.250 -4.602 1.00 86.81 83 GLY A C 1
ATOM 639 O O . GLY A 1 83 ? 1.768 10.649 -5.739 1.00 86.81 83 GLY A O 1
ATOM 640 N N . GLY A 1 84 ? 1.598 8.964 -4.260 1.00 92.44 84 GLY A N 1
ATOM 641 C CA . GLY A 1 84 ? 1.914 7.865 -5.152 1.00 92.44 84 GLY A CA 1
ATOM 642 C C . GLY A 1 84 ? 0.692 7.370 -5.916 1.00 92.44 84 GLY A C 1
ATOM 643 O O . GLY A 1 84 ? -0.350 8.023 -5.979 1.00 92.44 84 GLY A O 1
ATOM 644 N N . LYS A 1 85 ? 0.828 6.192 -6.527 1.00 94.31 85 LYS A N 1
ATOM 645 C CA . LYS A 1 85 ? -0.225 5.572 -7.340 1.00 94.31 85 LYS A CA 1
ATOM 646 C C . LYS A 1 85 ? -0.315 4.077 -7.087 1.00 94.31 85 LYS A C 1
ATOM 648 O O . LYS A 1 85 ? 0.700 3.418 -6.854 1.00 94.31 85 LYS A O 1
ATOM 653 N N . VAL A 1 86 ? -1.531 3.554 -7.209 1.00 96.31 86 VAL A N 1
ATOM 654 C CA . VAL A 1 86 ? -1.793 2.127 -7.380 1.00 96.31 86 VAL A CA 1
ATOM 655 C C . VAL A 1 86 ? -2.529 1.921 -8.699 1.00 96.31 86 VAL A C 1
ATOM 657 O O . VAL A 1 86 ? -3.496 2.624 -8.980 1.00 96.31 86 VAL A O 1
ATOM 660 N N . GLU A 1 87 ? -2.047 0.998 -9.526 1.00 95.88 87 GLU A N 1
ATOM 661 C CA . GLU A 1 87 ? -2.582 0.757 -10.869 1.00 95.88 87 GLU A CA 1
ATOM 662 C C . GLU A 1 87 ? -2.679 -0.743 -11.156 1.00 95.88 87 GLU A C 1
ATOM 664 O O . GLU A 1 87 ? -1.794 -1.520 -10.794 1.00 95.88 87 GLU A O 1
ATOM 669 N N . GLU A 1 88 ? -3.738 -1.155 -11.848 1.00 95.56 88 GLU A N 1
ATOM 670 C CA . GLU A 1 88 ? -3.887 -2.529 -12.322 1.00 95.56 88 GLU A CA 1
ATOM 671 C C . GLU A 1 88 ? -3.034 -2.782 -13.572 1.00 95.56 88 GLU A C 1
ATOM 673 O O . GLU A 1 88 ? -2.977 -1.980 -14.510 1.00 95.56 88 GLU A O 1
ATOM 678 N N . VAL A 1 89 ? -2.361 -3.932 -13.606 1.00 92.75 89 VAL A N 1
ATOM 679 C CA . VAL A 1 89 ? -1.407 -4.272 -14.663 1.00 92.75 89 VAL A CA 1
ATOM 680 C C . VAL A 1 89 ? -2.061 -5.221 -15.655 1.00 92.75 89 VAL A C 1
ATOM 682 O O . VAL A 1 89 ? -2.003 -6.435 -15.508 1.00 92.75 89 VAL A O 1
ATOM 685 N N . LYS A 1 90 ? -2.606 -4.666 -16.741 1.00 85.19 90 LYS A N 1
ATOM 686 C CA . LYS A 1 90 ? -3.377 -5.411 -17.759 1.00 85.19 90 LYS A CA 1
ATOM 687 C C . LYS A 1 90 ? -2.677 -6.644 -18.354 1.00 85.19 90 LYS A C 1
ATOM 689 O O . LYS A 1 90 ? -3.344 -7.556 -18.821 1.00 85.19 90 LYS A O 1
ATOM 694 N N . LYS A 1 91 ? -1.339 -6.665 -18.389 1.00 82.81 91 LYS A N 1
ATOM 695 C CA . LYS A 1 91 ? -0.544 -7.753 -18.994 1.00 82.81 91 LYS A CA 1
ATOM 696 C C . LYS A 1 91 ? -0.251 -8.923 -18.042 1.00 82.81 91 LYS A C 1
ATOM 698 O O . LYS A 1 91 ? 0.371 -9.889 -18.470 1.00 82.81 91 LYS A O 1
ATOM 703 N N . HIS A 1 92 ? -0.638 -8.835 -16.769 1.00 82.75 92 HIS A N 1
ATOM 704 C CA . HIS A 1 92 ? -0.402 -9.883 -15.777 1.00 82.75 92 HIS A CA 1
ATOM 705 C C . HIS A 1 92 ? -1.668 -10.136 -14.964 1.00 82.75 92 HIS A C 1
ATOM 707 O O . HIS A 1 92 ? -2.256 -9.201 -14.426 1.00 82.75 92 HIS A O 1
ATOM 713 N N . ASN A 1 93 ? -2.054 -11.405 -14.830 1.00 85.81 93 ASN A N 1
ATOM 714 C CA . ASN A 1 93 ? -3.204 -11.772 -14.012 1.00 85.81 93 ASN A CA 1
ATOM 715 C C . ASN A 1 93 ? -2.982 -11.349 -12.559 1.00 85.81 93 ASN A C 1
ATOM 717 O O . ASN A 1 93 ? -1.921 -11.603 -11.984 1.00 85.81 93 ASN A O 1
ATOM 721 N N . HIS A 1 94 ? -4.006 -10.708 -11.991 1.00 94.69 94 HIS A N 1
ATOM 722 C CA . HIS A 1 94 ? -4.077 -10.360 -10.573 1.00 94.69 94 HIS A CA 1
ATOM 723 C C . HIS A 1 94 ? -2.837 -9.585 -10.113 1.00 94.69 94 HIS A C 1
ATOM 725 O O . HIS A 1 94 ? -2.196 -9.948 -9.131 1.00 94.69 94 HIS A O 1
ATOM 731 N N . CYS A 1 95 ? -2.452 -8.546 -10.854 1.00 95.94 95 CYS A N 1
ATOM 732 C CA . CYS A 1 95 ? -1.223 -7.807 -10.601 1.00 95.94 95 CYS A CA 1
ATOM 733 C C . CYS A 1 95 ? -1.495 -6.316 -10.406 1.00 95.94 95 CYS A C 1
ATOM 735 O O . CYS A 1 95 ? -2.078 -5.663 -11.271 1.00 95.94 95 CYS A O 1
ATOM 737 N N . LEU A 1 96 ? -0.967 -5.766 -9.312 1.00 97.50 96 LEU A N 1
ATOM 738 C CA . LEU A 1 96 ? -0.982 -4.332 -9.028 1.00 97.50 96 LEU A CA 1
ATOM 739 C C . LEU A 1 96 ? 0.428 -3.753 -9.109 1.00 97.50 96 LEU A C 1
ATOM 741 O O . LEU A 1 96 ? 1.398 -4.394 -8.701 1.00 97.50 96 LEU A O 1
ATOM 745 N N . ALA A 1 97 ? 0.529 -2.530 -9.618 1.00 96.31 97 ALA A N 1
ATOM 746 C CA . ALA A 1 97 ? 1.711 -1.690 -9.548 1.00 96.31 97 ALA A CA 1
ATOM 747 C C . ALA A 1 97 ? 1.512 -0.633 -8.459 1.00 96.31 97 ALA A C 1
ATOM 749 O O . ALA A 1 97 ? 0.528 0.098 -8.475 1.00 96.31 97 ALA A O 1
ATOM 750 N N . PHE A 1 98 ? 2.464 -0.544 -7.539 1.00 97.19 98 PHE A N 1
ATOM 751 C CA . PHE A 1 98 ? 2.524 0.438 -6.464 1.00 97.19 98 PHE A CA 1
ATOM 752 C C . PHE A 1 98 ? 3.712 1.351 -6.720 1.00 97.19 98 PHE A C 1
ATOM 754 O O . PHE A 1 98 ? 4.840 0.862 -6.793 1.00 97.19 98 PHE A O 1
ATOM 761 N N . SER A 1 99 ? 3.476 2.651 -6.854 1.00 95.56 99 SER A N 1
ATOM 762 C CA . SER A 1 99 ? 4.521 3.626 -7.177 1.00 95.56 99 SER A CA 1
ATOM 763 C C . SER A 1 99 ? 4.567 4.745 -6.149 1.00 95.56 99 SER A C 1
ATOM 765 O O . SER A 1 99 ? 3.525 5.308 -5.815 1.00 95.56 99 SER A O 1
ATOM 767 N N . SER A 1 100 ? 5.767 5.103 -5.690 1.00 93.94 100 SER A N 1
ATOM 768 C CA . SER A 1 100 ? 5.965 6.307 -4.876 1.00 93.94 100 SER A CA 1
ATOM 769 C C . SER A 1 100 ? 5.823 7.577 -5.719 1.00 93.94 100 SER A C 1
ATOM 771 O O . SER A 1 100 ? 5.948 7.540 -6.946 1.00 93.94 100 SER A O 1
ATOM 773 N N . ALA A 1 101 ? 5.611 8.721 -5.075 1.00 91.31 101 ALA A N 1
ATOM 774 C CA . ALA A 1 101 ? 5.650 10.016 -5.749 1.00 91.31 101 ALA A CA 1
ATOM 775 C C . ALA A 1 101 ? 7.081 10.420 -6.171 1.00 91.31 101 ALA A C 1
ATOM 777 O O . ALA A 1 101 ? 8.073 9.913 -5.641 1.00 91.31 101 ALA A O 1
ATOM 778 N N . GLY A 1 102 ? 7.174 11.387 -7.089 1.00 88.31 102 GLY A N 1
ATOM 779 C CA . GLY A 1 102 ? 8.399 12.143 -7.383 1.00 88.31 102 GLY A CA 1
ATOM 780 C C . GLY A 1 102 ? 9.240 11.666 -8.585 1.00 88.31 102 GLY A C 1
ATOM 781 O O . GLY A 1 102 ? 8.962 10.623 -9.177 1.00 88.31 102 GLY A O 1
ATOM 782 N N . PRO A 1 103 ? 10.289 12.428 -8.964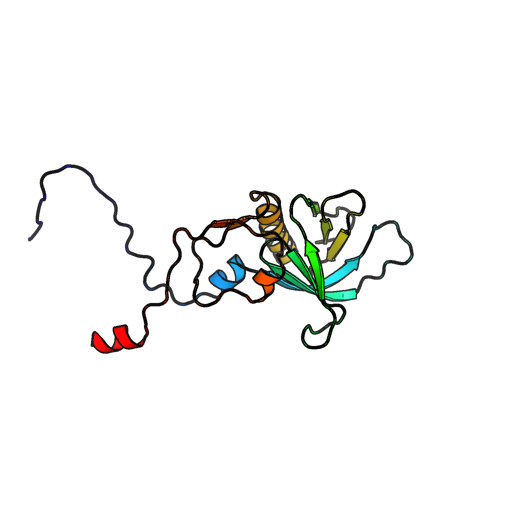 1.00 82.00 103 PRO A N 1
ATOM 783 C CA . PRO A 1 103 ? 11.102 12.172 -10.164 1.00 82.00 103 PRO A CA 1
ATOM 784 C C . PRO A 1 103 ? 11.877 10.847 -10.135 1.00 82.00 103 PRO A C 1
ATOM 786 O O . PRO A 1 103 ? 12.109 10.236 -11.175 1.00 82.00 103 PRO A O 1
ATOM 789 N N . GLN A 1 104 ? 12.251 10.381 -8.941 1.00 86.25 104 GLN A N 1
ATOM 790 C CA . GLN A 1 104 ? 12.908 9.090 -8.709 1.00 86.25 104 GLN A CA 1
ATOM 791 C C . GLN A 1 104 ? 11.917 8.046 -8.174 1.00 86.25 104 GLN A C 1
ATOM 793 O O . GLN A 1 104 ? 12.250 7.248 -7.296 1.00 86.25 104 GLN A O 1
ATOM 798 N N . SER A 1 105 ? 10.680 8.081 -8.684 1.00 89.94 105 SER A N 1
ATOM 799 C CA . SER A 1 105 ? 9.620 7.152 -8.297 1.00 89.94 105 SER A CA 1
ATOM 800 C C . SER A 1 105 ? 10.100 5.703 -8.387 1.00 89.94 105 SER A C 1
ATOM 802 O O . SER A 1 105 ? 10.619 5.248 -9.413 1.00 89.94 105 SER A O 1
ATOM 804 N N . GLN A 1 106 ? 9.929 4.975 -7.286 1.00 92.62 106 GLN A N 1
ATOM 805 C CA . GLN A 1 106 ? 10.150 3.541 -7.241 1.00 92.62 106 GLN A CA 1
ATOM 806 C C . GLN A 1 106 ? 8.811 2.842 -7.431 1.00 92.62 106 GLN A C 1
ATOM 808 O O . GLN A 1 106 ? 7.820 3.215 -6.807 1.00 92.62 106 GLN A O 1
ATOM 813 N N . THR A 1 107 ? 8.802 1.791 -8.247 1.00 94.25 107 THR A N 1
ATOM 814 C CA . THR A 1 107 ? 7.613 0.967 -8.463 1.00 94.25 107 THR A CA 1
ATOM 815 C C . THR A 1 107 ? 7.872 -0.461 -8.016 1.00 94.25 107 THR A C 1
ATOM 817 O O . THR A 1 107 ? 8.885 -1.062 -8.389 1.00 94.25 107 THR A O 1
ATOM 820 N N . TYR A 1 108 ? 6.933 -1.015 -7.261 1.00 95.56 108 TYR A N 1
ATOM 821 C CA . TYR A 1 108 ? 6.833 -2.440 -6.981 1.00 95.56 108 TYR A CA 1
ATOM 822 C C . TYR A 1 108 ? 5.611 -3.008 -7.681 1.00 95.56 108 TYR A C 1
ATOM 824 O O . TYR A 1 108 ? 4.552 -2.390 -7.700 1.00 95.56 108 TYR A O 1
ATOM 832 N N . TYR A 1 109 ? 5.754 -4.201 -8.238 1.00 95.25 109 TYR A N 1
ATOM 833 C CA . TYR A 1 109 ? 4.633 -4.952 -8.775 1.00 95.25 109 TYR A CA 1
ATOM 834 C C . TYR A 1 109 ? 4.417 -6.166 -7.897 1.00 95.25 109 TYR A C 1
ATOM 836 O O . TYR A 1 109 ? 5.380 -6.868 -7.579 1.00 95.25 109 TYR A O 1
ATOM 844 N N . VAL A 1 110 ? 3.165 -6.408 -7.537 1.00 96.69 110 VAL A N 1
ATOM 845 C CA . VAL A 1 110 ? 2.751 -7.526 -6.694 1.00 96.69 110 VAL A CA 1
ATOM 846 C C . VAL A 1 110 ? 1.726 -8.334 -7.471 1.00 96.69 110 VAL A C 1
ATOM 848 O O . VAL A 1 110 ? 0.715 -7.786 -7.909 1.00 96.69 110 VAL A O 1
ATOM 851 N N . SER A 1 111 ? 2.015 -9.617 -7.671 1.00 95.75 111 SER A N 1
ATOM 852 C CA . SER A 1 111 ? 1.110 -10.584 -8.286 1.00 95.75 111 SER A CA 1
ATOM 853 C C . SER A 1 111 ? 0.513 -11.462 -7.191 1.00 95.75 111 SER A C 1
ATOM 855 O O . SER A 1 111 ? 1.248 -12.093 -6.425 1.00 95.75 111 SER A O 1
ATOM 857 N N . PHE A 1 112 ? -0.815 -11.437 -7.108 1.00 96.88 112 PHE A N 1
ATOM 858 C CA . PHE A 1 112 ? -1.614 -12.116 -6.095 1.00 96.88 112 PHE A CA 1
ATOM 859 C C . PHE A 1 112 ? -2.024 -13.511 -6.567 1.00 96.88 112 PHE A C 1
ATOM 861 O O . PHE A 1 112 ? -2.190 -13.744 -7.765 1.00 96.88 112 PHE A O 1
ATOM 868 N N . ASP A 1 113 ? -2.223 -14.423 -5.614 1.00 94.06 113 ASP A N 1
ATOM 869 C CA . ASP A 1 113 ? -2.552 -15.820 -5.910 1.00 94.06 113 ASP A CA 1
ATOM 870 C C . ASP A 1 113 ? -4.018 -15.979 -6.367 1.00 94.06 113 ASP A C 1
ATOM 872 O O . ASP A 1 113 ? -4.369 -16.965 -7.013 1.00 94.06 113 ASP A O 1
ATOM 876 N N . SER A 1 114 ? -4.883 -14.995 -6.078 1.00 95.75 114 SER A N 1
ATOM 877 C CA . SER A 1 114 ? -6.293 -15.010 -6.479 1.00 95.75 114 SER A CA 1
ATOM 878 C C . SER A 1 114 ? -6.844 -13.632 -6.855 1.00 95.75 114 SER A C 1
ATOM 880 O O . SER A 1 114 ? -6.369 -12.585 -6.403 1.00 95.75 114 SER A O 1
ATOM 882 N N . PHE A 1 115 ? -7.927 -13.633 -7.639 1.00 94.44 115 PHE A N 1
ATOM 883 C CA . PHE A 1 115 ? -8.687 -12.423 -7.962 1.00 94.44 115 PHE A CA 1
ATOM 884 C C . PHE A 1 115 ? -9.243 -11.721 -6.714 1.00 94.44 115 PHE A C 1
ATOM 886 O O . PHE A 1 115 ? -9.234 -10.492 -6.639 1.00 94.44 115 PHE A O 1
ATOM 893 N N . THR A 1 116 ? -9.698 -12.488 -5.720 1.00 95.62 116 THR A N 1
ATOM 894 C CA . THR A 1 116 ? -10.259 -11.951 -4.474 1.00 95.62 116 THR A CA 1
ATOM 895 C C . THR A 1 116 ? -9.214 -11.172 -3.683 1.00 95.62 116 THR A C 1
ATOM 897 O O . THR A 1 116 ? -9.491 -10.057 -3.238 1.00 95.62 116 THR A O 1
ATOM 900 N N . GLU A 1 117 ? -8.000 -11.713 -3.550 1.00 95.31 117 GLU A N 1
ATOM 901 C CA . GLU A 1 117 ? -6.894 -11.005 -2.900 1.00 95.31 117 GLU A CA 1
ATOM 902 C C . GLU A 1 117 ? -6.497 -9.758 -3.679 1.00 95.31 117 GLU A C 1
ATOM 904 O O . GLU A 1 117 ? -6.399 -8.684 -3.090 1.00 95.31 117 GLU A O 1
ATOM 909 N N . HIS A 1 118 ? -6.355 -9.870 -4.999 1.00 97.00 118 HIS A N 1
ATOM 910 C CA . HIS A 1 118 ? -6.089 -8.722 -5.859 1.00 97.00 118 HIS A CA 1
ATOM 911 C C . HIS A 1 118 ? -7.105 -7.595 -5.644 1.00 97.00 118 HIS A C 1
ATOM 913 O O . HIS A 1 118 ? -6.725 -6.452 -5.394 1.00 97.00 118 HIS A O 1
ATOM 919 N N . LEU A 1 119 ? -8.401 -7.911 -5.680 1.00 96.25 119 LEU A N 1
ATOM 920 C CA . LEU A 1 119 ? -9.463 -6.926 -5.503 1.00 96.25 119 LEU A CA 1
ATOM 921 C C . LEU A 1 119 ? -9.455 -6.325 -4.091 1.00 96.25 119 LEU A C 1
ATOM 923 O O . LEU A 1 119 ? -9.656 -5.120 -3.925 1.00 96.25 119 LEU A O 1
ATOM 927 N N . ARG A 1 120 ? -9.198 -7.149 -3.069 1.00 94.94 120 ARG A N 1
ATOM 928 C CA . ARG A 1 120 ? -9.080 -6.710 -1.673 1.00 94.94 120 ARG A CA 1
ATOM 929 C C . ARG A 1 120 ? -7.919 -5.733 -1.487 1.00 94.94 120 ARG A C 1
ATOM 931 O O . ARG A 1 120 ? -8.127 -4.660 -0.914 1.00 94.94 120 ARG A O 1
ATOM 938 N N . TRP A 1 121 ? -6.738 -6.081 -1.995 1.00 96.62 121 TRP A N 1
ATOM 939 C CA . TRP A 1 121 ? -5.544 -5.237 -1.955 1.00 96.62 121 TRP A CA 1
ATOM 940 C C . TRP A 1 121 ? -5.729 -3.956 -2.765 1.00 96.62 121 TRP A C 1
ATOM 942 O O . TRP A 1 121 ? -5.411 -2.879 -2.266 1.00 96.62 121 TRP A O 1
ATOM 952 N N . HIS A 1 122 ? -6.320 -4.041 -3.961 1.00 96.44 122 HIS A N 1
ATOM 953 C CA . HIS A 1 122 ? -6.582 -2.875 -4.802 1.00 96.44 122 HIS A CA 1
ATOM 954 C C . HIS A 1 122 ? -7.492 -1.867 -4.098 1.00 96.44 122 HIS A C 1
ATOM 956 O O . HIS A 1 122 ? -7.146 -0.693 -4.018 1.00 96.44 122 HIS A O 1
ATOM 962 N N . ARG A 1 123 ? -8.613 -2.316 -3.512 1.00 94.19 123 ARG A N 1
ATOM 963 C CA . ARG A 1 123 ? -9.543 -1.441 -2.774 1.00 94.19 123 ARG A CA 1
ATOM 964 C C . ARG A 1 123 ? -8.865 -0.725 -1.602 1.00 94.19 123 ARG A C 1
ATOM 966 O O . ARG A 1 123 ? -9.062 0.476 -1.435 1.00 94.19 123 ARG A O 1
ATOM 973 N N . HIS A 1 124 ? -8.062 -1.439 -0.810 1.00 92.44 124 HIS A N 1
ATOM 974 C CA . HIS A 1 124 ? -7.362 -0.847 0.339 1.00 92.44 124 HIS A CA 1
ATOM 975 C C . HIS A 1 124 ? -6.291 0.148 -0.101 1.00 92.44 124 HIS A C 1
ATOM 977 O O . HIS A 1 124 ? -6.231 1.260 0.419 1.00 92.44 124 HIS A O 1
ATOM 983 N N . ALA A 1 125 ? -5.482 -0.226 -1.090 1.00 94.31 125 ALA A N 1
ATOM 984 C CA . ALA A 1 125 ? -4.442 0.636 -1.629 1.00 94.31 125 ALA A CA 1
ATOM 985 C C . ALA A 1 125 ? -5.026 1.891 -2.287 1.00 94.31 125 ALA A C 1
ATOM 987 O O . ALA A 1 125 ? -4.535 2.986 -2.039 1.00 94.31 125 ALA A O 1
ATOM 988 N N . ALA A 1 126 ? -6.103 1.749 -3.066 1.00 93.00 126 ALA A N 1
ATOM 989 C CA . ALA A 1 126 ? -6.788 2.866 -3.708 1.00 93.00 126 ALA A CA 1
ATOM 990 C C . ALA A 1 126 ? -7.353 3.834 -2.664 1.00 93.00 126 ALA A C 1
ATOM 992 O O . ALA A 1 126 ? -7.131 5.041 -2.762 1.00 93.00 126 ALA A O 1
ATOM 993 N N . LYS A 1 127 ? -8.001 3.306 -1.610 1.00 89.25 127 LYS A N 1
ATOM 994 C CA . LYS A 1 127 ? -8.434 4.119 -0.467 1.00 89.25 127 LYS A CA 1
ATOM 995 C C . LYS A 1 127 ? -7.240 4.866 0.128 1.00 89.25 127 LYS A C 1
ATOM 997 O O . LYS A 1 127 ? -7.326 6.075 0.291 1.00 89.25 127 LYS A O 1
ATOM 1002 N N . MET A 1 128 ? -6.140 4.175 0.419 1.00 87.56 128 MET A N 1
ATOM 1003 C CA . MET A 1 128 ? -4.943 4.750 1.041 1.00 87.56 128 MET A CA 1
ATOM 1004 C C . MET A 1 128 ? -4.330 5.892 0.220 1.00 87.56 128 MET A C 1
ATOM 1006 O O . MET A 1 128 ? -4.126 6.971 0.764 1.00 87.56 128 MET A O 1
ATOM 1010 N N . VAL A 1 129 ? -4.088 5.703 -1.082 1.00 89.44 129 VAL A N 1
ATOM 1011 C CA . VAL A 1 129 ? -3.478 6.752 -1.926 1.00 89.44 129 VAL A CA 1
ATOM 1012 C C . VAL A 1 129 ? -4.411 7.938 -2.183 1.00 89.44 129 VAL A C 1
ATOM 1014 O O . VAL A 1 129 ? -3.941 9.024 -2.505 1.00 89.44 129 VAL A O 1
ATOM 1017 N N . SER A 1 130 ? -5.727 7.742 -2.033 1.00 88.00 130 SER A N 1
ATOM 1018 C CA . SER A 1 130 ? -6.732 8.808 -2.146 1.00 88.00 130 SER A CA 1
ATOM 1019 C C . SER A 1 130 ? -6.925 9.624 -0.862 1.00 88.00 130 SER A C 1
ATOM 1021 O O . SER A 1 130 ? -7.615 10.643 -0.885 1.00 88.00 130 SER A O 1
ATOM 1023 N N . GLN A 1 131 ? -6.355 9.182 0.266 1.00 84.38 131 GLN A N 1
ATOM 1024 C CA . GLN A 1 131 ? -6.459 9.917 1.524 1.00 84.38 131 GLN A CA 1
ATOM 1025 C C . GLN A 1 131 ? -5.700 11.241 1.455 1.00 84.38 131 GLN A C 1
ATOM 1027 O O . GLN A 1 131 ? -4.798 11.449 0.640 1.00 84.38 131 GLN A O 1
ATOM 1032 N N . ARG A 1 132 ? -6.070 12.154 2.359 1.00 85.25 132 ARG A N 1
ATOM 1033 C CA . ARG A 1 132 ? -5.326 13.394 2.562 1.00 85.25 132 ARG A CA 1
ATOM 1034 C C . ARG A 1 132 ? -3.860 13.054 2.831 1.00 85.25 132 ARG A C 1
ATOM 1036 O O . ARG A 1 132 ? -3.562 12.196 3.657 1.00 85.25 132 ARG A O 1
ATOM 1043 N N . ILE A 1 133 ? -2.969 13.769 2.150 1.00 84.75 133 ILE A N 1
ATOM 1044 C CA . ILE A 1 133 ? -1.519 13.675 2.343 1.00 84.75 133 ILE A CA 1
ATOM 1045 C C . ILE A 1 133 ? -1.192 13.734 3.841 1.00 84.75 133 ILE A C 1
ATOM 1047 O O . ILE A 1 133 ? -1.772 14.540 4.575 1.00 84.75 133 ILE A O 1
ATOM 1051 N N . ASN A 1 134 ? -0.264 12.878 4.273 1.00 86.00 134 ASN A N 1
ATOM 1052 C CA . ASN A 1 134 ? 0.215 12.784 5.653 1.00 86.00 134 ASN A CA 1
ATOM 1053 C C . ASN A 1 134 ? -0.871 12.401 6.673 1.00 86.00 134 ASN A C 1
ATOM 1055 O O . ASN A 1 134 ? -0.743 12.712 7.863 1.00 86.00 134 ASN A O 1
ATOM 1059 N N . SER A 1 135 ? -1.946 11.747 6.222 1.00 86.69 135 SER A N 1
ATOM 1060 C CA . SER A 1 135 ? -3.027 11.287 7.083 1.00 86.69 135 SER A CA 1
ATOM 1061 C C . SER A 1 135 ? -3.312 9.800 6.931 1.00 86.69 135 SER A C 1
ATOM 1063 O O . SER A 1 135 ? -3.208 9.255 5.836 1.00 86.69 135 SER A O 1
ATOM 1065 N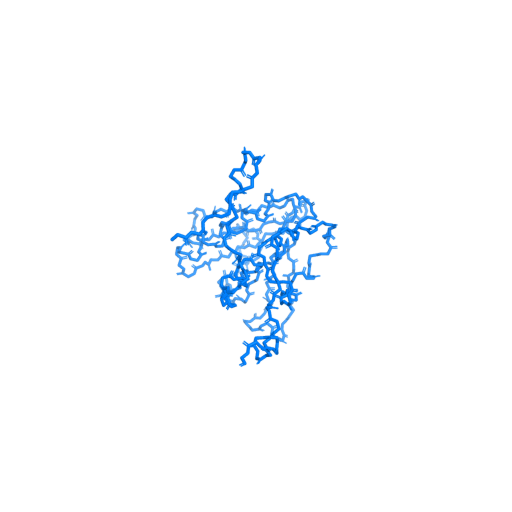 N . VAL A 1 136 ? -3.696 9.164 8.041 1.00 88.12 136 VAL A N 1
ATOM 1066 C CA . VAL A 1 136 ? -4.214 7.791 8.058 1.00 88.12 136 VAL A CA 1
ATOM 1067 C C . VAL A 1 136 ? -5.573 7.760 8.737 1.00 88.12 136 VAL A C 1
ATOM 1069 O O . VAL A 1 136 ? -5.769 8.297 9.833 1.00 88.12 136 VAL A O 1
ATOM 1072 N N . ASP A 1 137 ? -6.510 7.086 8.079 1.00 86.19 137 ASP A N 1
ATOM 1073 C CA . ASP A 1 137 ? -7.813 6.762 8.637 1.00 86.19 137 ASP A CA 1
ATOM 1074 C C . ASP A 1 137 ? -7.759 5.523 9.541 1.00 86.19 137 ASP A C 1
ATOM 1076 O O . ASP A 1 137 ? -7.748 4.396 9.049 1.00 86.19 137 ASP A O 1
ATOM 1080 N N . LEU A 1 138 ? -7.748 5.749 10.857 1.00 86.50 138 LEU A N 1
ATOM 1081 C CA . LEU A 1 138 ? -7.820 4.719 11.899 1.00 86.50 138 LEU A CA 1
ATOM 1082 C C . LEU A 1 138 ? -9.173 4.749 12.619 1.00 86.50 138 LEU A C 1
ATOM 1084 O O . LEU A 1 138 ? -9.248 4.358 13.780 1.00 86.50 138 LEU A O 1
ATOM 1088 N N . SER A 1 139 ? -10.223 5.273 11.979 1.00 84.31 139 SER A N 1
ATOM 1089 C CA . SER A 1 139 ? -11.558 5.299 12.575 1.00 84.31 139 SER A CA 1
ATOM 1090 C C . SER A 1 139 ? -12.164 3.899 12.657 1.00 84.31 139 SER A C 1
ATOM 1092 O O . SER A 1 139 ? -11.845 3.018 11.852 1.00 84.31 139 SER A O 1
ATOM 1094 N N . CYS A 1 140 ? -13.060 3.683 13.622 1.00 80.12 140 CYS A N 1
ATOM 1095 C CA . CYS A 1 140 ? -13.697 2.385 13.859 1.00 80.12 140 CYS A CA 1
ATOM 1096 C C . CYS A 1 140 ? -12.694 1.224 14.057 1.00 80.12 140 CYS A C 1
ATOM 1098 O O . CYS A 1 140 ? -12.957 0.098 13.617 1.00 80.12 140 CYS A O 1
ATOM 1100 N N . CYS A 1 141 ? -11.545 1.503 14.673 1.00 79.19 141 CYS A N 1
ATOM 1101 C CA . CYS A 1 141 ? -10.499 0.540 15.010 1.00 79.19 141 CYS A CA 1
ATOM 1102 C C . CYS A 1 141 ? -10.346 0.407 16.536 1.00 79.19 141 CYS A C 1
ATOM 1104 O O . CYS A 1 141 ? -10.668 1.324 17.296 1.00 79.19 141 CYS A O 1
ATOM 1106 N N . SER A 1 142 ? -9.816 -0.736 16.981 1.00 79.31 142 SER A N 1
ATOM 1107 C CA . SER A 1 142 ? -9.339 -0.887 18.358 1.00 79.31 142 SER A CA 1
ATOM 1108 C C . SER A 1 142 ? -7.995 -0.173 18.498 1.00 79.31 142 SER A C 1
ATOM 1110 O O . SER A 1 142 ? -7.052 -0.478 17.767 1.00 79.31 142 SER A O 1
ATOM 1112 N N . LEU A 1 143 ? -7.901 0.780 19.426 1.00 74.50 143 LEU A N 1
ATOM 1113 C CA . LEU A 1 143 ? -6.657 1.526 19.668 1.00 74.50 143 LEU A CA 1
ATOM 1114 C C . LEU A 1 143 ? -5.658 0.782 20.556 1.00 74.50 143 LEU A C 1
ATOM 1116 O O . LEU A 1 143 ? -4.500 1.181 20.634 1.00 74.50 143 LEU A O 1
ATOM 1120 N N . GLU A 1 144 ? -6.080 -0.307 21.195 1.00 76.12 144 GLU A N 1
ATOM 1121 C CA . GLU A 1 144 ? -5.229 -1.109 22.082 1.00 76.12 144 GLU A CA 1
ATOM 1122 C C . GLU A 1 144 ? -4.183 -1.925 21.314 1.00 76.12 144 GLU A C 1
ATOM 1124 O O . GLU A 1 144 ? -3.173 -2.330 21.884 1.00 76.12 144 GLU A O 1
ATOM 1129 N N . GLN A 1 145 ? -4.410 -2.176 20.022 1.00 72.50 145 GLN A N 1
ATOM 1130 C CA . GLN A 1 145 ? -3.565 -3.046 19.205 1.00 72.50 145 GLN A CA 1
ATOM 1131 C C . GLN A 1 145 ? -3.328 -2.452 17.815 1.00 72.50 145 GLN A C 1
ATOM 1133 O O . GLN A 1 145 ? -3.779 -2.983 16.798 1.00 72.50 145 GLN A O 1
ATOM 1138 N N . LEU A 1 146 ? -2.595 -1.338 17.756 1.00 80.19 146 LEU A N 1
ATOM 1139 C CA . LEU A 1 146 ? -2.114 -0.813 16.480 1.00 80.19 146 LEU A CA 1
ATOM 1140 C C . LEU A 1 146 ? -0.922 -1.643 15.970 1.00 80.19 146 LEU A C 1
ATOM 1142 O O . LEU A 1 146 ? -0.014 -1.957 16.743 1.00 80.19 146 LEU A O 1
ATOM 1146 N N . PRO A 1 147 ? -0.882 -1.993 14.671 1.00 83.94 147 PRO A N 1
ATOM 1147 C CA . PRO A 1 147 ? 0.223 -2.758 14.119 1.00 83.94 147 PRO A CA 1
ATOM 1148 C C . PRO A 1 147 ? 1.519 -1.930 14.146 1.00 83.94 147 PRO A C 1
ATOM 1150 O O . PRO A 1 147 ? 1.514 -0.788 13.676 1.00 83.94 147 PRO A O 1
ATOM 1153 N N . PRO A 1 148 ? 2.658 -2.504 14.584 1.00 87.25 148 PRO A N 1
ATOM 1154 C CA . PRO A 1 148 ? 3.948 -1.804 14.595 1.00 87.25 148 PRO A CA 1
ATOM 1155 C C . PRO A 1 148 ? 4.366 -1.265 13.220 1.00 87.25 148 PRO A C 1
ATOM 1157 O O . PRO A 1 148 ? 5.085 -0.276 13.117 1.00 87.25 148 PRO A O 1
ATOM 1160 N N . ASN A 1 149 ? 3.873 -1.881 12.143 1.00 89.69 149 ASN A N 1
ATOM 1161 C CA . ASN A 1 149 ? 4.151 -1.455 10.774 1.00 89.69 149 ASN A CA 1
ATOM 1162 C C . ASN A 1 149 ? 3.642 -0.038 10.456 1.00 89.69 149 ASN A C 1
ATOM 1164 O O . ASN A 1 149 ? 4.122 0.579 9.506 1.00 89.69 149 ASN A O 1
ATOM 1168 N N . LEU A 1 150 ? 2.702 0.498 11.242 1.00 88.12 150 LEU A N 1
ATOM 1169 C CA . LEU A 1 150 ? 2.213 1.867 11.092 1.00 88.12 150 LEU A CA 1
ATOM 1170 C C . LEU A 1 150 ? 3.348 2.891 11.254 1.00 88.12 150 LEU A C 1
ATOM 1172 O O . LEU A 1 150 ? 3.380 3.884 10.530 1.00 88.12 150 LEU A O 1
ATOM 1176 N N . PHE A 1 151 ? 4.322 2.604 12.124 1.00 87.31 151 PHE A N 1
ATOM 1177 C CA . PHE A 1 151 ? 5.446 3.493 12.427 1.00 87.31 151 PHE A CA 1
ATOM 1178 C C . PHE A 1 151 ? 6.485 3.599 11.299 1.00 87.31 151 PHE A C 1
ATOM 1180 O O . PHE A 1 151 ? 7.371 4.447 11.365 1.00 87.31 151 PHE A O 1
ATOM 1187 N N . TYR A 1 152 ? 6.375 2.795 10.234 1.00 88.75 152 TYR A N 1
ATOM 1188 C CA . TYR A 1 152 ? 7.180 2.995 9.023 1.00 88.75 152 TYR A CA 1
ATOM 1189 C C . TYR A 1 152 ? 6.716 4.189 8.179 1.00 88.75 152 TYR A C 1
ATOM 1191 O O . TYR A 1 152 ? 7.454 4.637 7.302 1.00 88.75 152 TYR A O 1
ATOM 1199 N N . SER A 1 153 ? 5.520 4.716 8.446 1.00 85.81 153 SER A N 1
ATOM 1200 C CA . SER A 1 153 ? 4.989 5.911 7.789 1.00 85.81 153 SER A CA 1
ATOM 1201 C C . SER A 1 153 ? 5.566 7.164 8.461 1.00 85.81 153 SER A C 1
ATOM 1203 O O . SER A 1 153 ? 5.032 7.650 9.455 1.00 85.81 153 SER A O 1
ATOM 1205 N N . GLN A 1 154 ? 6.706 7.646 7.962 1.00 82.25 154 GLN A N 1
ATOM 1206 C CA . GLN A 1 154 ? 7.516 8.685 8.625 1.00 82.25 154 GLN A CA 1
ATOM 1207 C C . GLN A 1 154 ? 6.954 10.110 8.513 1.00 82.25 154 GLN A C 1
ATOM 1209 O O . GLN A 1 154 ? 7.400 11.010 9.216 1.00 82.25 154 GLN A O 1
ATOM 1214 N N . ASP A 1 155 ? 5.996 10.329 7.625 1.00 79.38 155 ASP A N 1
ATOM 1215 C CA . ASP A 1 155 ? 5.448 11.634 7.261 1.00 79.38 155 ASP A CA 1
ATOM 1216 C C . ASP A 1 155 ? 4.031 11.869 7.801 1.00 79.38 155 ASP A C 1
ATOM 1218 O O . ASP A 1 155 ? 3.406 12.883 7.490 1.00 79.38 155 ASP A O 1
ATOM 1222 N N . LEU A 1 156 ? 3.510 10.966 8.639 1.00 84.81 156 LEU A N 1
ATOM 1223 C CA . LEU A 1 156 ? 2.182 11.116 9.228 1.00 84.81 156 LEU A CA 1
ATOM 1224 C C . LEU A 1 156 ? 2.123 12.297 10.198 1.00 84.81 156 LEU A C 1
ATOM 1226 O O . LEU A 1 156 ? 2.887 12.389 11.152 1.00 84.81 156 LEU A O 1
ATOM 1230 N N . THR A 1 157 ? 1.144 13.171 9.980 1.00 87.69 157 THR A N 1
ATOM 1231 C CA . THR A 1 157 ? 0.859 14.331 10.842 1.00 87.69 157 THR A CA 1
ATOM 1232 C C . THR A 1 157 ? -0.579 14.336 11.359 1.00 87.69 157 THR A C 1
ATOM 1234 O O . THR A 1 157 ? -0.874 15.030 12.326 1.00 87.69 157 THR A O 1
ATOM 1237 N N . HIS A 1 158 ? -1.481 13.564 10.740 1.00 88.75 158 HIS A N 1
ATOM 1238 C CA . HIS A 1 158 ? -2.904 13.547 11.081 1.00 88.75 158 HIS A CA 1
ATOM 1239 C C . HIS A 1 158 ? -3.451 12.117 11.169 1.00 88.75 158 HIS A C 1
ATOM 1241 O O . HIS A 1 158 ? -3.455 11.383 10.183 1.00 88.75 158 HIS A O 1
ATOM 1247 N N . LEU A 1 159 ? -4.014 11.738 12.314 1.00 88.75 159 LEU A N 1
ATOM 1248 C CA . LEU A 1 159 ? -4.710 10.460 12.484 1.00 88.75 159 LEU A CA 1
ATOM 1249 C C . LEU A 1 159 ? -6.206 10.711 12.673 1.00 88.75 159 LEU A C 1
ATOM 1251 O O . LEU A 1 159 ? -6.605 11.477 13.550 1.00 88.75 159 LEU A O 1
ATOM 1255 N N . ASN A 1 160 ? -7.050 10.063 11.870 1.00 87.38 160 ASN A N 1
ATOM 1256 C CA . ASN A 1 160 ? -8.486 10.054 12.141 1.00 87.38 160 ASN A CA 1
ATOM 1257 C C . ASN A 1 160 ? -8.792 8.967 13.173 1.00 87.38 160 ASN A C 1
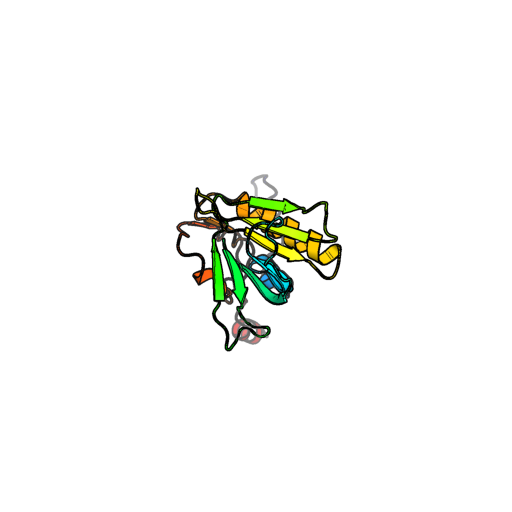ATOM 1259 O O . ASN A 1 160 ? -8.679 7.786 12.863 1.00 87.38 160 ASN A O 1
ATOM 1263 N N . LEU A 1 161 ? -9.202 9.370 14.377 1.00 87.56 161 LEU A N 1
ATOM 1264 C CA . LEU A 1 161 ? -9.485 8.466 15.498 1.00 87.56 161 LEU A CA 1
ATOM 1265 C C . LEU A 1 161 ? -10.982 8.385 15.853 1.00 87.56 161 LEU A C 1
ATOM 1267 O O . LEU A 1 161 ? -11.354 7.999 16.961 1.00 87.56 161 LEU A O 1
ATOM 1271 N N . LYS A 1 162 ? -11.863 8.812 14.941 1.00 85.75 162 LYS A N 1
ATOM 1272 C CA . LYS A 1 162 ? -13.311 8.835 15.191 1.00 85.75 162 LYS A CA 1
ATOM 1273 C C . LYS A 1 162 ? -13.873 7.426 15.373 1.00 85.75 162 LYS A C 1
ATOM 1275 O O . LYS A 1 162 ? -13.436 6.491 14.716 1.00 85.75 162 LYS A O 1
ATOM 1280 N N . HIS A 1 163 ? -14.902 7.296 16.210 1.00 83.44 163 HIS A N 1
ATOM 1281 C CA . HIS A 1 163 ? -15.649 6.043 16.402 1.00 83.44 163 HIS A CA 1
ATOM 1282 C C . HIS A 1 163 ? -14.780 4.839 16.791 1.00 83.44 163 HIS A C 1
ATOM 1284 O O . HIS A 1 163 ? -15.135 3.699 16.512 1.00 83.44 163 HIS A O 1
ATOM 1290 N N . ASN A 1 164 ? -13.629 5.090 17.411 1.00 82.88 164 ASN A N 1
ATOM 1291 C CA . ASN A 1 164 ? -12.805 4.030 17.959 1.00 82.88 164 ASN A CA 1
ATOM 1292 C C . ASN A 1 164 ? -13.418 3.473 19.234 1.00 82.88 164 ASN A C 1
ATOM 1294 O O . ASN A 1 164 ? -14.188 4.143 19.923 1.00 82.88 164 ASN A O 1
ATOM 1298 N N . PHE A 1 165 ? -13.059 2.234 19.532 1.00 76.44 165 PHE A N 1
ATOM 1299 C CA . PHE A 1 165 ? -13.538 1.520 20.699 1.00 76.44 165 PHE A CA 1
ATOM 1300 C C . PHE A 1 165 ? -12.351 0.963 21.478 1.00 76.44 165 PHE A C 1
ATOM 1302 O O . PHE A 1 165 ? -11.318 0.597 20.911 1.00 76.44 165 PHE A O 1
ATOM 1309 N N . LEU A 1 166 ? -12.516 0.925 22.794 1.00 73.25 166 LEU A N 1
ATOM 1310 C CA . LEU A 1 166 ? -11.644 0.206 23.710 1.00 73.25 166 LEU A CA 1
ATOM 1311 C C . LEU A 1 166 ? -12.368 -1.075 24.113 1.00 73.25 166 LEU A C 1
ATOM 1313 O O . LEU A 1 166 ? -13.605 -1.103 24.153 1.00 73.25 166 LEU A O 1
ATOM 1317 N N . SER A 1 167 ? -11.618 -2.144 24.355 1.00 67.56 167 SER A N 1
ATOM 1318 C CA . SER A 1 167 ? -12.222 -3.346 24.905 1.00 67.56 167 SER A CA 1
ATOM 1319 C C . SER A 1 167 ? -12.716 -3.023 26.318 1.00 67.56 167 SER A C 1
ATOM 1321 O O . SER A 1 167 ? -12.072 -2.304 27.082 1.00 67.56 167 SER A O 1
ATOM 1323 N N . ALA A 1 168 ? -13.921 -3.483 26.662 1.00 64.19 168 ALA A N 1
ATOM 1324 C CA . ALA A 1 168 ? -14.348 -3.414 28.051 1.00 64.19 168 ALA A CA 1
ATOM 1325 C C . ALA A 1 168 ? -13.418 -4.337 28.841 1.00 64.19 168 ALA A C 1
ATOM 1327 O O . ALA A 1 168 ? -13.319 -5.520 28.511 1.00 64.19 168 ALA A O 1
ATOM 1328 N N . ASP A 1 169 ? -12.733 -3.788 29.845 1.00 59.59 169 ASP A N 1
ATOM 1329 C CA . ASP A 1 169 ? -11.825 -4.544 30.700 1.00 59.59 169 ASP A CA 1
ATOM 1330 C C . ASP A 1 169 ? -12.539 -5.821 31.175 1.00 59.59 169 ASP A C 1
ATOM 1332 O O . ASP A 1 169 ? -13.615 -5.754 31.781 1.00 59.59 169 ASP A O 1
ATOM 1336 N N . GLN A 1 170 ? -11.980 -6.996 30.868 1.00 56.00 170 GLN A N 1
ATOM 1337 C CA . GLN A 1 170 ? -12.597 -8.284 31.217 1.00 56.00 170 GLN A CA 1
ATOM 1338 C C . GLN A 1 170 ? -12.867 -8.381 32.728 1.00 56.00 170 GLN A C 1
ATOM 1340 O O . GLN A 1 170 ? -13.796 -9.066 33.156 1.00 56.00 170 GLN A O 1
ATOM 1345 N N . ARG A 1 171 ? -12.099 -7.639 33.540 1.00 55.25 171 ARG A N 1
ATOM 1346 C CA . ARG A 1 171 ? -12.278 -7.523 34.993 1.00 55.25 171 ARG A CA 1
ATOM 1347 C C . ARG A 1 171 ? -13.564 -6.796 35.386 1.00 55.25 171 ARG A C 1
ATOM 1349 O O . ARG A 1 171 ? -14.214 -7.198 36.346 1.00 55.25 171 ARG A O 1
ATOM 1356 N N . LEU A 1 172 ? -13.975 -5.774 34.635 1.00 54.88 172 LEU A N 1
ATOM 1357 C CA . LEU A 1 172 ? -15.221 -5.044 34.897 1.00 54.88 172 LEU A CA 1
ATOM 1358 C C . LEU A 1 172 ? -16.459 -5.885 34.563 1.00 54.88 172 LEU A C 1
ATOM 1360 O O . LEU A 1 172 ? -17.477 -5.751 35.234 1.00 54.88 172 LEU A O 1
ATOM 1364 N N . GLN A 1 173 ? -16.365 -6.798 33.591 1.00 53.72 173 GLN A N 1
ATOM 1365 C CA . GLN A 1 173 ? -17.448 -7.744 33.291 1.00 53.72 173 GLN A CA 1
ATOM 1366 C C . GLN A 1 173 ? -17.620 -8.816 34.378 1.00 53.72 173 GLN A C 1
ATOM 1368 O O . GLN A 1 173 ? -18.727 -9.312 34.577 1.00 53.72 173 GLN A O 1
ATOM 1373 N N . GLN A 1 174 ? -16.547 -9.168 35.094 1.00 51.62 174 GLN A N 1
ATOM 1374 C CA . GLN A 1 174 ? -16.611 -10.107 36.221 1.00 51.62 174 GLN A CA 1
ATOM 1375 C C . GLN A 1 174 ? -17.171 -9.467 37.497 1.00 51.62 174 GLN A C 1
ATOM 1377 O O . GLN A 1 174 ? -17.796 -10.165 38.284 1.00 51.62 174 GLN A O 1
ATOM 1382 N N . LEU A 1 175 ? -17.005 -8.152 37.677 1.00 54.03 175 LEU A N 1
ATOM 1383 C CA . LEU A 1 175 ? -17.559 -7.393 38.809 1.00 54.03 175 LEU A CA 1
ATOM 1384 C C . LEU A 1 175 ? -19.058 -7.066 38.665 1.00 54.03 175 LEU A C 1
ATOM 1386 O O . LEU A 1 175 ? -19.645 -6.484 39.573 1.00 54.03 175 LEU A O 1
ATOM 1390 N N . GLN A 1 176 ? -19.670 -7.406 37.527 1.00 54.69 176 GLN A N 1
ATOM 1391 C CA . GLN A 1 176 ? -21.106 -7.244 37.265 1.00 54.69 176 GLN A CA 1
ATOM 1392 C C . GLN A 1 176 ? -21.892 -8.569 37.336 1.00 54.69 176 GLN A C 1
ATOM 1394 O O . GLN A 1 176 ? -23.038 -8.623 36.887 1.00 54.69 176 GLN A O 1
ATOM 1399 N N . ARG A 1 177 ? -21.289 -9.631 37.882 1.00 43.50 177 ARG A N 1
ATOM 1400 C CA . ARG A 1 177 ? -21.977 -10.869 38.281 1.00 43.50 177 ARG A CA 1
ATOM 1401 C C . ARG A 1 177 ? -22.059 -10.960 39.795 1.00 43.50 177 ARG A C 1
ATOM 1403 O O . ARG A 1 177 ? -23.039 -11.580 40.255 1.00 43.50 177 ARG A O 1
#

Foldseek 3Di:
DDDDDDPDDDPPPPDPDPQDDPPDPVLQLLFKDKDWFFKWKDDPPDPPTDTDTWIWMDGAQWIWTFPDRDNPPTDIDTAGQALWDWDDDPVAPLKIWTWHDDPPIMIMITHDPDPVVSVSVSVSNVVSNPDDGLEDESEQHEPVDRPPVNVSSPSHDYYRHHNYDYHDPVVVVVVVD

pLDDT: mean 77.61, std 19.7, range [30.92, 97.5]

InterPro domains:
  IPR001849 Pleckstrin homology domain [PF00169] (45-123)
  IPR032675 Leucine-rich repeat domain superfamily [G3DSA:3.80.10.10] (85-176)

Organism: NCBI:txid433685

Sequence (177 aa):
MGGICSPHGQQRIYRPGEAGKPQSIESSERVQLSGTYNVRKGKLQLPVNRWTRRQVILCGTCLIVSSVKESQTGKMHILPLIGGKVEEVKKHNHCLAFSSAGPQSQTYYVSFDSFTEHLRWHRHAAKMVSQRINSVDLSCCSLEQLPPNLFYSQDLTHLNLKHNFLSADQRLQQLQR

Radius of gyration: 21.17 Å; chains: 1; bounding box: 64×33×58 Å